Protein AF-A0A6I8MDW6-F1 (afdb_monomer)

Radius of gyration: 25.39 Å; Cα contacts (8 Å, |Δi|>4): 39; chains: 1; bounding box: 53×23×76 Å

Structure (mmCIF, N/CA/C/O backbone):
data_AF-A0A6I8MDW6-F1
#
_entry.id   AF-A0A6I8MDW6-F1
#
loop_
_atom_site.group_PDB
_atom_site.id
_atom_site.type_symbol
_atom_site.label_atom_id
_atom_site.label_alt_id
_atom_site.label_comp_id
_atom_site.label_asym_id
_atom_site.label_entity_id
_atom_site.label_seq_id
_atom_site.pdbx_PDB_ins_code
_atom_site.Cartn_x
_atom_site.Cartn_y
_atom_site.Cartn_z
_atom_site.occupancy
_atom_site.B_iso_or_equiv
_atom_site.auth_seq_id
_atom_site.auth_comp_id
_atom_site.auth_asym_id
_atom_site.auth_atom_id
_atom_site.pdbx_PDB_model_num
ATOM 1 N N . MET A 1 1 ? -5.4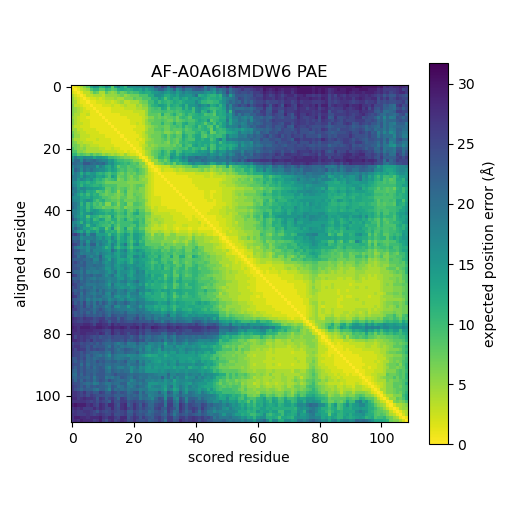21 3.902 45.586 1.00 56.09 1 MET A N 1
ATOM 2 C CA . MET A 1 1 ? -6.301 3.358 44.524 1.00 56.09 1 MET A CA 1
ATOM 3 C C . MET A 1 1 ? -6.238 1.841 44.574 1.00 56.09 1 MET A C 1
ATOM 5 O O . MET A 1 1 ? -5.150 1.319 44.782 1.00 56.09 1 MET A O 1
ATOM 9 N N . ARG A 1 2 ? -7.372 1.138 44.441 1.00 75.50 2 ARG A N 1
ATOM 10 C CA . ARG A 1 2 ? -7.376 -0.334 44.366 1.00 75.50 2 ARG A CA 1
ATOM 11 C C . ARG A 1 2 ? -6.655 -0.783 43.093 1.00 75.50 2 ARG A C 1
ATOM 13 O O . ARG A 1 2 ? -6.828 -0.157 42.050 1.00 75.50 2 ARG A O 1
ATOM 20 N N . ARG A 1 3 ? -5.858 -1.850 43.189 1.00 76.69 3 ARG A N 1
ATOM 21 C CA . ARG A 1 3 ? -5.236 -2.487 42.024 1.00 76.69 3 ARG A CA 1
ATOM 22 C C . ARG A 1 3 ? -6.350 -3.058 41.147 1.00 76.69 3 ARG A C 1
ATOM 24 O O . ARG A 1 3 ? -7.195 -3.794 41.646 1.00 76.69 3 ARG A O 1
ATOM 31 N N . ILE A 1 4 ? -6.365 -2.681 39.874 1.00 80.81 4 ILE A N 1
ATOM 32 C CA . ILE A 1 4 ? -7.264 -3.254 38.871 1.00 80.81 4 ILE A CA 1
ATOM 33 C C . ILE A 1 4 ? -6.388 -4.132 37.986 1.00 80.81 4 ILE A C 1
ATOM 35 O O . ILE A 1 4 ? -5.512 -3.624 37.289 1.00 80.81 4 ILE A O 1
ATOM 39 N N . GLU A 1 5 ? -6.587 -5.443 38.066 1.00 87.94 5 GLU A N 1
ATOM 40 C CA . GLU A 1 5 ? -5.922 -6.406 37.191 1.00 87.94 5 GLU A CA 1
ATOM 41 C C . GLU A 1 5 ? -6.829 -6.662 35.989 1.00 87.94 5 GLU A C 1
ATOM 43 O O . GLU A 1 5 ? -7.996 -7.012 36.146 1.00 87.94 5 GLU A O 1
ATOM 48 N N . LEU A 1 6 ? -6.304 -6.411 34.790 1.00 90.12 6 LEU A N 1
ATOM 49 C CA . LEU A 1 6 ? -7.021 -6.588 33.532 1.00 90.12 6 LEU A CA 1
ATOM 50 C C . LEU A 1 6 ? -6.537 -7.865 32.847 1.00 90.12 6 LEU A C 1
ATOM 52 O O . LEU A 1 6 ? -5.336 -8.138 32.801 1.00 90.12 6 LEU A O 1
ATOM 56 N N . SER A 1 7 ? -7.459 -8.615 32.254 1.00 88.31 7 SER A N 1
ATOM 57 C CA . SER A 1 7 ? -7.112 -9.683 31.320 1.00 88.31 7 SER A CA 1
ATOM 58 C C . SER A 1 7 ? -6.509 -9.110 30.032 1.00 88.31 7 SER A C 1
ATOM 60 O O . SER A 1 7 ? -6.722 -7.949 29.675 1.00 88.31 7 SER A O 1
ATOM 62 N N . MET A 1 8 ? -5.802 -9.946 29.269 1.00 87.44 8 MET A N 1
ATOM 63 C CA . MET A 1 8 ? -5.134 -9.536 28.026 1.00 87.44 8 MET A CA 1
ATOM 64 C C . MET A 1 8 ? -6.070 -8.804 27.041 1.00 87.44 8 MET A C 1
ATOM 66 O O . MET A 1 8 ? -5.703 -7.789 26.453 1.00 87.44 8 MET A O 1
ATOM 70 N N . ASN A 1 9 ? -7.316 -9.266 26.895 1.00 79.94 9 ASN A N 1
ATOM 71 C CA . ASN A 1 9 ? -8.295 -8.638 26.000 1.00 79.94 9 ASN A CA 1
ATOM 72 C C . ASN A 1 9 ? -8.786 -7.276 26.510 1.00 79.94 9 ASN A C 1
ATOM 74 O O . ASN A 1 9 ? -9.106 -6.390 25.713 1.00 79.94 9 ASN A O 1
ATOM 78 N N . GLU A 1 10 ? -8.880 -7.106 27.825 1.00 80.38 10 GLU A N 1
ATOM 79 C CA . GLU A 1 10 ? -9.276 -5.843 28.447 1.00 80.38 10 GLU A CA 1
ATOM 80 C C . GLU A 1 10 ? -8.155 -4.811 28.346 1.00 80.38 10 GLU A C 1
ATOM 82 O O . GLU A 1 10 ? -8.438 -3.652 28.045 1.00 80.38 10 GLU A O 1
ATOM 87 N N . ILE A 1 11 ? -6.896 -5.246 28.476 1.00 87.00 11 ILE A N 1
ATOM 88 C CA . ILE A 1 11 ? -5.712 -4.415 28.224 1.00 87.00 11 ILE A CA 1
ATOM 89 C C . ILE A 1 11 ? -5.737 -3.879 26.788 1.00 87.00 11 ILE A C 1
ATOM 91 O O . ILE A 1 11 ? -5.658 -2.669 26.595 1.00 87.00 11 ILE A O 1
ATOM 95 N N . ILE A 1 12 ? -5.946 -4.736 25.781 1.00 81.38 12 ILE A N 1
ATOM 96 C CA . ILE A 1 12 ? -5.988 -4.315 24.366 1.00 81.38 12 ILE A CA 1
ATOM 97 C C . ILE A 1 12 ? -7.087 -3.265 24.119 1.00 81.38 12 ILE A C 1
ATOM 99 O O . ILE A 1 12 ? -6.865 -2.270 23.419 1.00 81.38 12 ILE A O 1
ATOM 103 N N . LYS A 1 13 ? -8.282 -3.458 24.697 1.00 74.88 13 LYS A N 1
ATOM 104 C CA . LYS A 1 13 ? -9.386 -2.487 24.594 1.00 74.88 13 LYS A CA 1
ATOM 105 C C . LYS A 1 13 ? -9.026 -1.167 25.274 1.00 74.88 13 LYS A C 1
ATOM 107 O O . LYS A 1 13 ? -9.210 -0.110 24.672 1.00 74.88 13 LYS A O 1
ATOM 112 N N . TYR A 1 14 ? -8.497 -1.235 26.495 1.00 86.19 14 TYR A N 1
ATOM 113 C CA . TYR A 1 14 ? -8.068 -0.070 27.259 1.00 86.19 14 TYR A CA 1
ATOM 114 C C . TYR A 1 14 ? -7.002 0.731 26.506 1.00 86.19 14 TYR A C 1
ATOM 116 O O . TYR A 1 14 ? -7.183 1.928 26.306 1.00 86.19 14 TYR A O 1
ATOM 124 N N . GLU A 1 15 ? -5.949 0.084 26.005 1.00 82.62 15 GLU A N 1
ATOM 125 C CA . GLU A 1 15 ? -4.874 0.743 25.255 1.00 82.62 15 GLU A CA 1
ATOM 126 C C . GLU A 1 15 ? -5.366 1.395 23.960 1.00 82.62 15 GLU A C 1
ATOM 128 O O . GLU A 1 15 ? -4.919 2.487 23.604 1.00 82.62 15 GLU A O 1
ATOM 133 N N . THR A 1 16 ? -6.316 0.760 23.268 1.00 80.00 16 THR A N 1
ATOM 134 C CA . THR A 1 16 ? -6.904 1.308 22.038 1.00 80.00 16 THR A CA 1
ATOM 135 C C . THR A 1 16 ? -7.677 2.597 22.321 1.00 80.00 16 THR A C 1
ATOM 137 O O . THR A 1 16 ? -7.495 3.594 21.620 1.00 80.00 16 THR A O 1
ATOM 140 N N . ILE A 1 17 ? -8.515 2.603 23.363 1.00 79.19 17 ILE A N 1
ATOM 141 C CA . ILE A 1 17 ? -9.282 3.790 23.764 1.00 79.19 17 ILE A CA 1
ATOM 142 C C . ILE A 1 17 ? -8.358 4.868 24.339 1.00 79.19 17 ILE A C 1
ATOM 144 O O . ILE A 1 17 ? -8.465 6.028 23.948 1.00 79.19 17 ILE A O 1
ATOM 148 N N . LYS A 1 18 ? -7.407 4.486 25.198 1.00 83.00 18 LYS A N 1
ATOM 149 C CA . LYS A 1 18 ? -6.401 5.382 25.775 1.00 83.00 18 LYS A CA 1
ATOM 150 C C . LYS A 1 18 ? -5.635 6.124 24.678 1.00 83.00 18 LYS A C 1
ATOM 152 O O . LYS A 1 18 ? -5.593 7.348 24.710 1.00 83.00 18 LYS A O 1
ATOM 157 N N . LYS A 1 19 ? -5.146 5.423 23.646 1.00 81.38 19 LYS A N 1
ATOM 158 C CA . LYS A 1 19 ? -4.481 6.055 22.491 1.00 81.38 19 LYS A CA 1
ATOM 159 C C . LYS A 1 19 ? -5.377 7.031 21.732 1.00 81.38 19 LYS A C 1
ATOM 161 O O . LYS A 1 19 ? -4.894 8.089 21.337 1.00 81.38 19 LYS A O 1
ATOM 166 N N . LEU A 1 20 ? -6.650 6.697 21.505 1.00 77.69 20 LEU A N 1
ATOM 167 C CA . LEU A 1 20 ? -7.588 7.596 20.818 1.00 77.69 20 LEU A CA 1
ATOM 168 C C . LEU A 1 20 ? -7.791 8.907 21.589 1.00 77.69 20 LEU A C 1
ATOM 170 O O . LEU A 1 20 ? -7.870 9.966 20.969 1.00 77.69 20 LEU A O 1
ATOM 174 N N . VAL A 1 21 ? -7.835 8.829 22.920 1.00 71.88 21 VAL A N 1
ATOM 175 C CA . VAL A 1 21 ? -7.988 9.988 23.808 1.00 71.88 21 VAL A CA 1
ATOM 176 C C . VAL A 1 21 ? -6.685 10.788 23.911 1.00 71.88 21 VAL A C 1
ATOM 178 O O . VAL A 1 21 ? -6.696 11.994 23.690 1.00 71.88 21 VAL A O 1
ATOM 181 N N . GLU A 1 22 ? -5.553 10.132 24.185 1.00 78.81 22 GLU A N 1
ATOM 182 C CA . GLU A 1 22 ? -4.247 10.784 24.388 1.00 78.81 22 GLU A CA 1
ATOM 183 C C . GLU A 1 22 ? -3.725 11.493 23.137 1.00 78.81 22 GLU A C 1
ATOM 185 O O . GLU A 1 22 ? -3.132 12.563 23.231 1.00 78.81 22 GLU A O 1
ATOM 190 N N . THR A 1 23 ? -3.954 10.921 21.953 1.00 75.75 23 THR A N 1
ATOM 191 C CA . THR A 1 23 ? -3.508 11.534 20.690 1.00 75.75 23 THR A CA 1
ATOM 192 C C . THR A 1 23 ? -4.470 12.596 20.161 1.00 75.75 23 THR A C 1
ATOM 194 O O . THR A 1 23 ? -4.252 13.105 19.062 1.00 75.75 23 THR A O 1
ATOM 197 N N . ASN A 1 24 ? -5.531 12.917 20.919 1.00 63.09 24 ASN A N 1
ATOM 198 C CA . ASN A 1 24 ? -6.667 13.719 20.471 1.00 63.09 24 ASN A CA 1
ATOM 199 C C . ASN A 1 24 ? -7.094 13.293 19.057 1.00 63.09 24 ASN A C 1
ATOM 201 O O . ASN A 1 24 ? -7.157 14.108 18.136 1.00 63.09 24 ASN A O 1
ATOM 205 N N . GLY A 1 25 ? -7.228 11.972 18.869 1.00 57.62 25 GLY A N 1
ATOM 206 C CA . GLY A 1 25 ? -7.221 11.341 17.558 1.00 57.62 25 GLY A CA 1
ATOM 207 C C . GLY A 1 25 ? -8.166 12.063 16.605 1.00 57.62 25 GLY A C 1
ATOM 208 O O . GLY A 1 25 ? -9.357 12.167 16.882 1.00 57.62 25 GLY A O 1
ATOM 209 N N . ASN A 1 26 ? -7.634 12.550 15.478 1.00 64.94 26 ASN A N 1
ATOM 210 C CA . ASN A 1 26 ? -8.334 13.364 14.469 1.00 64.94 26 ASN A CA 1
ATOM 211 C C . ASN A 1 26 ? -9.440 12.598 13.702 1.00 64.94 26 ASN A C 1
ATOM 213 O O . ASN A 1 26 ? -9.677 12.815 12.512 1.00 64.94 26 ASN A O 1
ATOM 217 N N . LEU A 1 27 ? -10.114 11.649 14.346 1.00 71.44 27 LEU A N 1
ATOM 218 C CA . LEU A 1 27 ? -11.248 10.924 13.811 1.00 71.44 27 LEU A CA 1
ATOM 219 C C . LEU A 1 27 ? -12.518 11.555 14.365 1.00 71.44 27 LEU A C 1
ATOM 221 O O . LEU A 1 27 ? -12.841 11.434 15.540 1.00 71.44 27 LEU A O 1
ATOM 225 N N . SER A 1 28 ? -13.277 12.196 13.481 1.00 78.50 28 SER A N 1
ATOM 226 C CA . SER A 1 28 ? -14.616 12.668 13.827 1.00 78.50 28 SER A CA 1
ATOM 227 C C . SER A 1 28 ? -15.494 11.522 14.362 1.00 78.50 28 SER A C 1
ATOM 229 O O . SER A 1 28 ? -15.346 10.370 13.938 1.00 78.50 28 SER A O 1
ATOM 231 N N . LEU A 1 29 ? -16.483 11.842 15.208 1.00 82.31 29 LEU A N 1
ATOM 232 C CA . LEU A 1 29 ? -17.511 10.887 15.663 1.00 82.31 29 LEU A CA 1
ATOM 233 C C . LEU A 1 29 ? -18.147 10.122 14.493 1.00 82.31 29 LEU A C 1
ATOM 235 O O . LEU A 1 29 ? -18.371 8.913 14.568 1.00 82.31 29 LEU A O 1
ATOM 239 N N . ARG A 1 30 ? -18.361 10.814 13.369 1.00 84.12 30 ARG A N 1
ATOM 240 C CA . ARG A 1 30 ? -18.857 10.224 12.122 1.00 84.12 30 ARG A CA 1
ATOM 241 C C . ARG A 1 30 ? -17.939 9.115 11.609 1.00 84.12 30 ARG A C 1
ATOM 243 O O . ARG A 1 30 ? -18.432 8.087 11.149 1.00 84.12 30 ARG A O 1
ATOM 250 N N . THR A 1 31 ? -16.621 9.302 11.659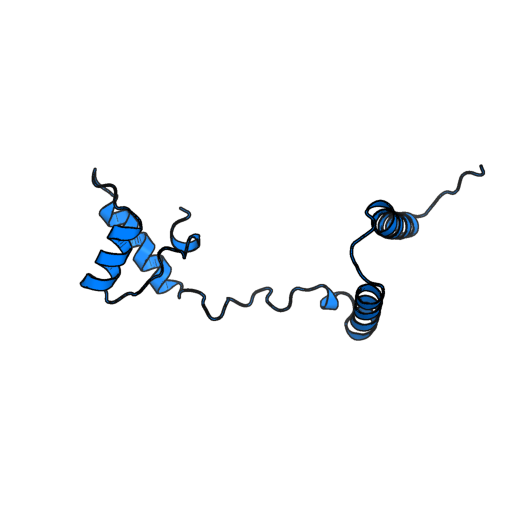 1.00 85.62 31 THR A N 1
ATOM 251 C CA . THR A 1 31 ? -15.660 8.287 11.207 1.00 85.62 31 THR A CA 1
ATOM 252 C C . THR A 1 31 ? -15.743 7.040 12.079 1.00 85.62 31 THR A C 1
ATOM 254 O O . THR A 1 31 ? -15.842 5.936 11.546 1.00 85.62 31 THR A O 1
ATOM 257 N N . VAL A 1 32 ? -15.805 7.210 13.400 1.00 85.69 32 VAL A N 1
ATOM 258 C CA . VAL A 1 32 ? -15.952 6.095 14.347 1.00 85.69 32 VAL A CA 1
ATOM 259 C C . VAL A 1 32 ? -17.259 5.333 14.102 1.00 85.69 32 VAL A C 1
ATOM 261 O O . VAL A 1 32 ? -17.240 4.113 13.943 1.00 85.69 32 VAL A O 1
ATOM 264 N N . GLN A 1 33 ? -18.387 6.034 13.966 1.00 90.00 33 GLN A N 1
ATOM 265 C CA . GLN A 1 33 ? -19.686 5.413 13.675 1.00 90.00 33 GLN A CA 1
ATOM 266 C C . GLN A 1 33 ? -19.689 4.640 12.346 1.00 90.00 33 GLN A C 1
ATOM 268 O O . GLN A 1 33 ? -20.244 3.541 12.270 1.00 90.00 33 GLN A O 1
ATOM 273 N N . ARG A 1 34 ? -19.031 5.168 11.304 1.00 91.06 34 ARG A N 1
ATOM 274 C CA . ARG A 1 34 ? -18.880 4.469 10.015 1.00 91.06 34 ARG A CA 1
ATOM 275 C C . ARG A 1 34 ? -18.056 3.191 10.148 1.00 91.06 34 ARG A C 1
ATOM 277 O O . ARG A 1 34 ? -18.434 2.187 9.550 1.00 91.06 34 ARG A O 1
ATOM 284 N N . LEU A 1 35 ? -16.976 3.213 10.930 1.00 89.81 35 LEU A N 1
ATOM 285 C CA . LEU A 1 35 ? -16.158 2.024 11.187 1.00 89.81 35 LEU A CA 1
ATOM 286 C C . LEU A 1 35 ? -16.939 0.965 11.976 1.00 89.81 35 LEU A C 1
ATOM 288 O O . LEU A 1 35 ? -16.891 -0.206 11.610 1.00 89.81 35 LEU A O 1
ATOM 292 N N . ILE A 1 36 ? -17.720 1.365 12.988 1.00 89.25 36 ILE A N 1
ATOM 293 C CA . ILE A 1 36 ? -18.588 0.448 13.749 1.00 89.25 36 ILE A CA 1
ATOM 294 C C . ILE A 1 36 ? -19.626 -0.203 12.830 1.00 89.25 36 ILE A C 1
ATOM 296 O O . ILE A 1 36 ? -19.783 -1.423 12.857 1.00 89.25 36 ILE A O 1
ATOM 300 N N . LYS A 1 37 ? -20.324 0.590 12.005 1.00 94.31 37 LYS A N 1
ATOM 301 C CA . LYS A 1 37 ? -21.316 0.067 11.053 1.00 94.31 37 LYS A CA 1
ATOM 302 C C . LYS A 1 37 ? -20.679 -0.930 10.083 1.00 94.31 37 LYS A C 1
ATOM 304 O O . LYS A 1 37 ? -21.158 -2.050 9.955 1.00 94.31 37 LYS A O 1
ATOM 309 N N . ALA A 1 38 ? -19.566 -0.553 9.460 1.00 88.25 38 ALA A N 1
ATOM 310 C CA . ALA A 1 38 ? -18.877 -1.406 8.500 1.00 88.25 38 ALA A CA 1
ATOM 311 C C . ALA A 1 38 ? -18.318 -2.690 9.151 1.00 88.25 38 ALA A C 1
ATOM 313 O O . ALA A 1 38 ? -18.351 -3.756 8.537 1.00 88.25 38 ALA A O 1
ATOM 314 N N . TYR A 1 39 ? -17.848 -2.633 10.402 1.00 93.62 39 TYR A N 1
ATOM 315 C CA . TYR A 1 39 ? -17.436 -3.828 11.146 1.00 93.62 39 TYR A CA 1
ATOM 316 C C . TYR A 1 39 ? -18.615 -4.762 11.445 1.00 93.62 39 TYR A C 1
ATOM 318 O O . TYR A 1 39 ? -18.475 -5.972 11.314 1.00 93.62 39 TYR A O 1
ATOM 326 N N . LYS A 1 40 ? -19.791 -4.226 11.798 1.00 90.88 40 LYS A N 1
ATOM 327 C CA . LYS A 1 40 ? -20.999 -5.046 11.992 1.00 90.88 40 LYS A CA 1
ATOM 328 C C . LYS A 1 40 ? -21.442 -5.754 10.705 1.00 90.88 40 LYS A C 1
ATOM 330 O O . LYS A 1 40 ? -21.936 -6.868 10.784 1.00 90.88 40 LYS A O 1
ATOM 335 N N . GLU A 1 41 ? -21.253 -5.127 9.543 1.00 94.38 41 GLU A N 1
ATOM 336 C CA . GLU A 1 41 ? -21.647 -5.687 8.240 1.00 94.38 41 GLU A CA 1
ATOM 337 C C . GLU A 1 41 ? -20.645 -6.712 7.679 1.00 94.38 41 GLU A C 1
ATOM 339 O O . GLU A 1 41 ? -21.060 -7.693 7.072 1.00 94.38 41 GLU A O 1
ATOM 344 N N . LYS A 1 42 ? -19.331 -6.475 7.830 1.00 88.44 42 LYS A N 1
ATOM 345 C CA . LYS A 1 42 ? -18.272 -7.245 7.130 1.00 88.44 42 LYS A CA 1
ATOM 346 C C . LYS A 1 42 ? -17.167 -7.780 8.044 1.00 88.44 42 LYS A C 1
ATOM 348 O O . LYS A 1 42 ? -16.166 -8.320 7.577 1.00 88.44 42 LYS A O 1
ATOM 353 N N . GLY A 1 43 ? -17.283 -7.575 9.352 1.00 90.62 43 GLY A N 1
ATOM 354 C CA . GLY A 1 43 ? -16.258 -7.956 10.319 1.00 90.62 43 GLY A CA 1
ATOM 355 C C . GLY A 1 43 ? -14.901 -7.312 10.022 1.00 90.62 43 GLY A C 1
ATOM 356 O O . GLY A 1 43 ? -14.798 -6.132 9.676 1.00 90.62 43 GLY A O 1
ATOM 357 N N . LYS A 1 44 ? -13.833 -8.105 10.155 1.00 88.12 44 LYS A N 1
ATOM 358 C CA . LYS A 1 44 ? -12.444 -7.649 9.977 1.00 88.12 44 LYS A CA 1
ATOM 359 C C . LYS A 1 44 ? -12.132 -7.182 8.549 1.00 88.12 44 LYS A C 1
ATOM 361 O O . LYS A 1 44 ? -11.237 -6.355 8.376 1.00 88.12 44 LYS A O 1
ATOM 366 N N . GLU A 1 45 ? -12.872 -7.651 7.543 1.00 86.38 45 GLU A N 1
ATOM 367 C CA . GLU A 1 45 ? -12.642 -7.296 6.134 1.00 86.38 45 GLU A CA 1
ATOM 368 C C . GLU A 1 45 ? -12.829 -5.801 5.858 1.00 86.38 45 GLU A C 1
ATOM 370 O O . GLU A 1 45 ? -12.207 -5.254 4.951 1.00 86.38 45 GLU A O 1
ATOM 375 N N . THR A 1 46 ? -13.615 -5.103 6.682 1.00 86.56 46 THR A N 1
ATOM 376 C CA . THR A 1 46 ? -13.801 -3.645 6.604 1.00 86.56 46 THR A CA 1
ATOM 377 C C . THR 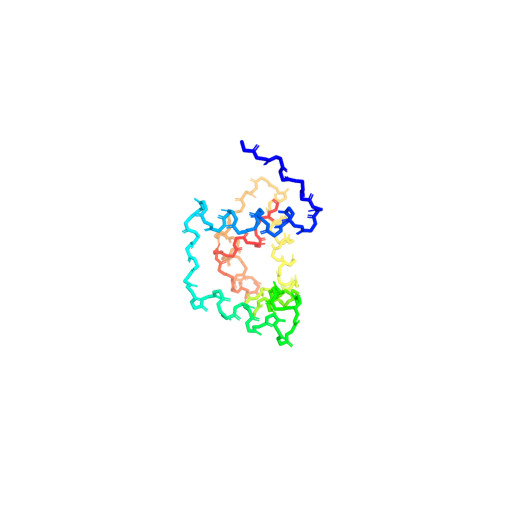A 1 46 ? -12.494 -2.857 6.684 1.00 86.56 46 THR A C 1
ATOM 379 O O . THR A 1 46 ? -12.397 -1.766 6.120 1.00 86.5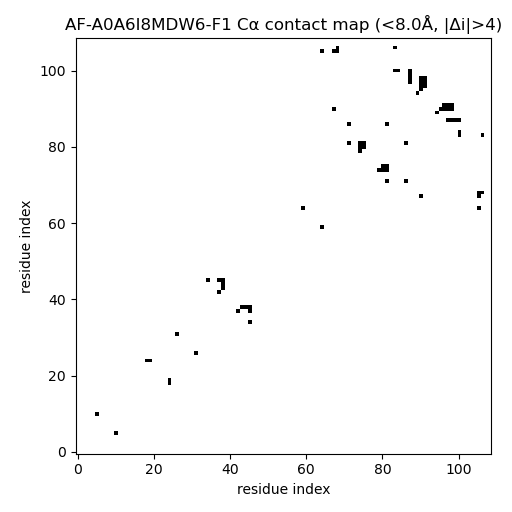6 46 THR A O 1
ATOM 382 N N . PHE A 1 47 ? -11.482 -3.401 7.358 1.00 85.25 47 PHE A N 1
ATOM 383 C CA . PHE A 1 47 ? -10.178 -2.757 7.504 1.00 85.25 47 PHE A CA 1
ATOM 384 C C . PHE A 1 47 ? -9.183 -3.179 6.413 1.00 85.25 47 PHE A C 1
ATOM 386 O O . PHE A 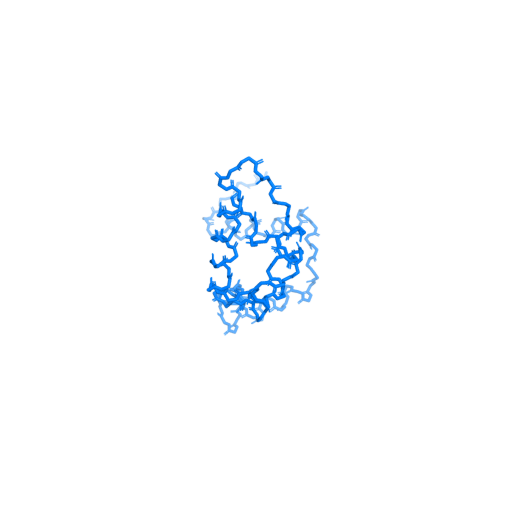1 47 ? -8.066 -2.658 6.355 1.00 85.25 47 PHE A O 1
ATOM 393 N N . ALA A 1 48 ? -9.564 -4.103 5.524 1.00 86.44 48 ALA A N 1
ATOM 394 C CA . ALA A 1 48 ? -8.759 -4.440 4.364 1.00 86.44 48 ALA A CA 1
ATOM 395 C C . ALA A 1 48 ? -8.827 -3.306 3.330 1.00 86.44 48 ALA A C 1
ATOM 397 O O . ALA A 1 48 ? -9.890 -2.798 2.970 1.00 86.44 48 ALA A O 1
ATOM 398 N N . HIS A 1 49 ? -7.663 -2.902 2.821 1.00 82.62 49 HIS A N 1
ATOM 399 C CA . HIS A 1 49 ? -7.591 -1.898 1.770 1.00 82.62 49 HIS A CA 1
ATOM 400 C C . HIS A 1 49 ? -8.221 -2.452 0.484 1.00 82.62 49 HIS A C 1
ATOM 402 O O . HIS A 1 49 ? -7.760 -3.467 -0.032 1.00 82.62 49 HIS A O 1
ATOM 408 N N . LYS A 1 50 ? -9.223 -1.768 -0.080 1.00 78.19 50 LYS A N 1
ATOM 409 C CA . LYS A 1 50 ? -9.956 -2.248 -1.273 1.00 78.19 50 LYS A CA 1
ATOM 410 C C . LYS A 1 50 ? -9.065 -2.474 -2.500 1.00 78.19 50 LYS A C 1
ATOM 412 O O . LYS A 1 50 ? -9.341 -3.351 -3.302 1.00 78.19 50 LYS A O 1
ATOM 417 N N . ASN A 1 51 ? -7.973 -1.716 -2.614 1.00 81.12 51 ASN A N 1
ATOM 418 C CA . ASN A 1 51 ? -6.990 -1.875 -3.698 1.00 81.12 51 ASN A CA 1
ATOM 419 C C . ASN A 1 51 ? -5.826 -2.817 -3.334 1.00 81.12 51 ASN A C 1
ATOM 421 O O . ASN A 1 51 ? -4.791 -2.794 -3.998 1.00 81.12 51 ASN A O 1
ATOM 425 N N . ARG A 1 52 ? -5.918 -3.593 -2.246 1.00 80.06 52 ARG A N 1
ATOM 426 C CA . ARG A 1 52 ? -4.876 -4.570 -1.903 1.00 80.06 52 ARG A CA 1
ATOM 427 C C . ARG A 1 52 ? -4.844 -5.651 -2.987 1.00 80.06 52 ARG A C 1
ATOM 429 O O . ARG A 1 52 ? -5.872 -6.227 -3.308 1.00 80.06 52 ARG A O 1
ATOM 436 N N . GLY A 1 53 ? -3.671 -5.882 -3.573 1.00 81.31 53 GLY A N 1
ATOM 437 C CA . GLY A 1 53 ? -3.480 -6.850 -4.661 1.00 81.31 53 GLY A CA 1
ATOM 438 C C . GLY A 1 53 ? -3.953 -6.380 -6.042 1.00 81.31 53 GLY A C 1
ATOM 439 O O . GLY A 1 53 ? -3.596 -6.999 -7.039 1.00 81.31 53 GLY A O 1
ATOM 440 N N . VAL A 1 54 ? -4.683 -5.264 -6.131 1.00 85.62 54 VAL A N 1
ATOM 441 C CA . VAL A 1 54 ? -5.137 -4.706 -7.408 1.00 85.62 54 VAL A CA 1
ATOM 442 C C . VAL A 1 54 ? -4.107 -3.683 -7.899 1.00 85.62 54 VAL A C 1
ATOM 444 O O . VAL A 1 54 ? -3.879 -2.674 -7.221 1.00 85.62 54 VAL A O 1
ATOM 447 N N . PRO A 1 55 ? -3.456 -3.901 -9.057 1.00 81.56 55 PRO A N 1
ATOM 448 C CA . PRO A 1 55 ? -2.554 -2.908 -9.619 1.00 81.56 55 PRO A CA 1
ATOM 449 C C . PRO A 1 55 ? -3.323 -1.634 -9.991 1.00 81.56 55 PRO A C 1
ATOM 451 O O . PRO A 1 55 ? -4.490 -1.673 -10.372 1.00 81.56 55 PRO A O 1
ATOM 454 N N . SER A 1 56 ? -2.656 -0.480 -9.905 1.00 81.44 56 SER A N 1
ATOM 455 C CA . SER A 1 56 ? -3.228 0.772 -10.413 1.00 81.44 56 SER A CA 1
ATOM 456 C C . SER A 1 56 ? -3.603 0.623 -11.890 1.00 81.44 56 SER A C 1
ATOM 458 O O . SER A 1 56 ? -2.840 0.039 -12.656 1.00 81.44 56 SER A O 1
ATOM 460 N N . LYS A 1 57 ? -4.702 1.251 -12.321 1.00 83.62 57 LYS A N 1
ATOM 461 C CA . LYS A 1 57 ? -5.056 1.357 -13.749 1.00 83.62 57 LYS A CA 1
ATOM 462 C C . LYS A 1 57 ? -3.955 2.028 -14.576 1.00 83.62 57 LYS A C 1
ATOM 464 O O . LYS A 1 57 ? -3.792 1.734 -15.749 1.00 83.62 57 LYS A O 1
ATOM 469 N N . SER A 1 58 ? -3.179 2.912 -13.949 1.00 82.31 58 SER A N 1
ATOM 470 C CA . SER A 1 58 ? -2.030 3.590 -14.557 1.00 82.31 58 SER A CA 1
ATOM 471 C C . SER A 1 58 ? -0.702 2.839 -14.383 1.00 82.31 58 SER A C 1
ATOM 473 O O . SER A 1 58 ? 0.362 3.405 -14.662 1.00 82.31 58 SER A O 1
ATOM 475 N N . LYS A 1 59 ? -0.725 1.593 -13.878 1.00 83.56 59 LYS A N 1
ATOM 476 C CA . LYS A 1 59 ? 0.482 0.770 -13.729 1.00 83.56 59 LYS A CA 1
ATOM 477 C C . LYS A 1 59 ? 1.090 0.559 -15.118 1.00 83.56 59 LYS A C 1
ATOM 479 O O . LYS A 1 59 ? 0.422 0.089 -16.029 1.00 83.56 59 LYS A O 1
ATOM 484 N N . THR A 1 60 ? 2.368 0.903 -15.267 1.00 83.19 60 THR A N 1
ATOM 485 C CA . THR A 1 60 ? 3.125 0.547 -16.471 1.00 83.19 60 THR A CA 1
ATOM 486 C C . THR A 1 60 ? 3.156 -0.981 -16.598 1.00 83.19 60 THR A C 1
ATOM 488 O O . THR A 1 60 ? 3.508 -1.630 -15.609 1.00 83.19 60 THR A O 1
ATOM 491 N N . PRO A 1 61 ? 2.817 -1.548 -17.768 1.00 87.06 61 PRO A N 1
ATOM 492 C CA . PRO A 1 61 ? 2.942 -2.979 -18.024 1.00 87.06 61 PRO A CA 1
ATOM 493 C C . PRO A 1 61 ? 4.336 -3.513 -17.671 1.00 87.06 61 PRO A C 1
ATOM 495 O O . PRO A 1 61 ? 5.344 -2.832 -17.885 1.00 87.06 61 PRO A O 1
ATOM 498 N N . ASP A 1 62 ? 4.400 -4.724 -17.113 1.00 86.62 62 ASP A N 1
ATOM 499 C CA . ASP A 1 62 ? 5.659 -5.278 -16.600 1.00 86.62 62 ASP A CA 1
ATOM 500 C C . ASP A 1 62 ? 6.673 -5.553 -17.733 1.00 86.62 62 ASP A C 1
ATOM 502 O O . ASP A 1 62 ? 7.870 -5.364 -17.535 1.00 86.62 62 ASP A O 1
ATOM 506 N N . ASN A 1 63 ? 6.211 -5.869 -18.949 1.00 88.12 63 ASN A N 1
ATOM 507 C CA . ASN A 1 63 ? 7.060 -5.988 -20.144 1.00 88.12 63 ASN A CA 1
ATOM 508 C C . ASN A 1 63 ? 7.756 -4.663 -20.505 1.00 88.12 63 ASN A C 1
ATOM 510 O O . ASN A 1 63 ? 8.968 -4.641 -20.700 1.00 88.12 63 ASN A O 1
ATOM 514 N N . ILE A 1 64 ? 7.018 -3.547 -20.528 1.00 86.12 64 ILE A N 1
ATOM 515 C CA . ILE A 1 64 ? 7.573 -2.212 -20.795 1.00 86.12 64 ILE A CA 1
ATOM 516 C C . ILE A 1 64 ? 8.543 -1.818 -19.684 1.00 86.12 64 ILE A C 1
ATOM 518 O O . ILE A 1 64 ? 9.610 -1.275 -19.956 1.00 86.12 64 ILE A O 1
ATOM 522 N N . LYS A 1 65 ? 8.207 -2.122 -18.424 1.00 85.62 65 LYS A N 1
ATOM 523 C CA . LYS A 1 65 ? 9.115 -1.890 -17.298 1.00 85.62 65 LYS A CA 1
ATOM 524 C C . LYS A 1 65 ? 10.434 -2.644 -17.490 1.00 85.62 65 LYS A C 1
ATOM 526 O O . LYS A 1 65 ? 11.486 -2.027 -17.368 1.00 85.62 65 LYS A O 1
ATOM 531 N N . ASN A 1 66 ? 10.385 -3.934 -17.806 1.00 87.62 66 ASN A N 1
ATOM 532 C CA . ASN A 1 66 ? 11.586 -4.749 -17.991 1.00 87.62 66 ASN A CA 1
ATOM 533 C C . ASN A 1 66 ? 12.427 -4.266 -19.180 1.00 87.62 66 ASN A C 1
ATOM 535 O O . ASN A 1 66 ? 13.634 -4.101 -19.030 1.00 87.62 66 ASN A O 1
ATOM 539 N N . LEU A 1 67 ? 11.788 -3.924 -20.303 1.00 87.50 67 LEU A N 1
ATOM 540 C CA . LEU A 1 67 ? 12.466 -3.355 -21.469 1.00 87.50 67 LEU A CA 1
ATOM 541 C C . LEU A 1 67 ? 13.217 -2.059 -21.123 1.00 87.50 67 LEU A C 1
ATOM 543 O O . LEU A 1 67 ? 14.389 -1.904 -21.458 1.00 87.50 67 LEU A O 1
ATOM 547 N N . VAL A 1 68 ? 12.570 -1.138 -20.400 1.00 85.56 68 VAL A N 1
ATOM 548 C CA . VAL A 1 68 ? 13.198 0.119 -19.954 1.00 85.56 68 VAL A CA 1
ATOM 549 C C . VAL A 1 68 ? 14.407 -0.154 -19.052 1.00 85.56 68 VAL A C 1
ATOM 551 O O . VAL A 1 68 ? 15.434 0.511 -19.188 1.00 85.56 68 VAL A O 1
ATOM 554 N N . ILE A 1 69 ? 14.310 -1.141 -18.157 1.00 85.69 69 ILE A N 1
ATOM 555 C CA . ILE A 1 69 ? 15.402 -1.546 -17.260 1.00 85.69 69 ILE A CA 1
ATOM 556 C C . ILE A 1 69 ? 16.588 -2.113 -18.048 1.00 85.69 69 ILE A C 1
ATOM 558 O O . ILE A 1 69 ? 17.733 -1.747 -17.781 1.00 85.69 69 ILE A O 1
ATOM 562 N N . GLU A 1 70 ? 16.335 -2.998 -19.008 1.00 87.38 70 GLU A N 1
ATOM 563 C CA . GLU A 1 70 ? 17.381 -3.602 -19.838 1.00 87.38 70 GLU A CA 1
ATOM 564 C C . GLU A 1 70 ? 18.102 -2.564 -20.692 1.00 87.38 70 GLU A C 1
ATOM 566 O O . GLU A 1 70 ? 19.334 -2.545 -20.722 1.00 87.38 70 GLU A O 1
ATOM 571 N N . LEU A 1 71 ? 17.355 -1.658 -21.328 1.00 84.81 71 LEU A N 1
ATOM 572 C CA . LEU A 1 71 ? 17.926 -0.557 -22.101 1.00 84.81 71 LEU A CA 1
ATOM 573 C C . LEU A 1 71 ? 18.772 0.349 -21.210 1.00 84.81 71 LEU A C 1
ATOM 575 O O . LEU A 1 71 ? 19.922 0.633 -21.543 1.00 84.81 71 LEU A O 1
ATOM 579 N N . PHE A 1 72 ? 18.251 0.737 -20.045 1.00 83.88 72 PHE A N 1
ATOM 580 C CA . PHE A 1 72 ? 19.003 1.545 -19.090 1.00 83.88 72 PHE A CA 1
ATOM 581 C C . PHE A 1 72 ? 20.313 0.865 -18.671 1.00 83.88 72 PHE A C 1
ATOM 583 O O . PHE A 1 72 ? 21.367 1.501 -18.696 1.00 83.88 72 PHE A O 1
ATOM 590 N N . LYS A 1 73 ? 20.283 -0.434 -18.354 1.00 84.56 73 LYS A N 1
ATOM 591 C CA . LYS A 1 73 ? 21.493 -1.209 -18.038 1.00 84.56 73 LYS A CA 1
ATOM 592 C C . LYS A 1 73 ? 22.459 -1.278 -19.220 1.00 84.56 73 LYS A C 1
ATOM 594 O O . LYS A 1 73 ? 23.655 -1.110 -19.021 1.00 84.56 73 LYS A O 1
ATOM 599 N N . LYS A 1 74 ? 21.963 -1.504 -20.440 1.00 84.44 74 LYS A N 1
ATOM 600 C CA . LYS A 1 74 ? 22.779 -1.583 -21.662 1.00 84.44 74 LYS A CA 1
ATOM 601 C C . LYS A 1 74 ? 23.519 -0.272 -21.931 1.00 84.44 74 LYS A C 1
ATOM 603 O O . LYS A 1 74 ? 24.711 -0.314 -22.219 1.00 84.44 74 LYS A O 1
ATOM 608 N N . TYR A 1 75 ? 22.837 0.867 -21.809 1.00 79.31 75 TYR A N 1
ATOM 609 C CA . TYR A 1 75 ? 23.440 2.184 -22.036 1.00 79.31 75 TYR A CA 1
ATOM 610 C C . TYR A 1 75 ? 24.451 2.574 -20.951 1.00 79.31 75 TYR A C 1
ATOM 612 O O . TYR A 1 75 ? 25.481 3.152 -21.276 1.00 79.31 75 TYR A O 1
ATOM 620 N N . ASN A 1 76 ? 24.205 2.193 -19.693 1.00 77.31 76 ASN A N 1
ATOM 621 C CA . ASN A 1 76 ? 25.105 2.467 -18.565 1.00 77.31 76 ASN A CA 1
ATOM 622 C C . ASN A 1 76 ? 26.167 1.373 -18.323 1.00 77.31 76 ASN A C 1
ATOM 624 O O . ASN A 1 76 ? 26.873 1.418 -17.321 1.00 77.31 76 ASN A O 1
ATOM 628 N N . LYS A 1 77 ? 26.289 0.367 -19.204 1.00 74.69 77 LYS A N 1
ATOM 629 C CA . LYS A 1 77 ? 27.301 -0.703 -19.080 1.00 74.69 77 LYS A CA 1
ATOM 630 C C . LYS A 1 77 ? 28.729 -0.215 -19.402 1.00 74.69 77 LYS A C 1
ATOM 632 O O . LYS A 1 77 ? 29.683 -0.933 -19.127 1.00 74.69 77 LYS A O 1
ATOM 637 N N . GLY A 1 78 ? 28.884 0.980 -19.981 1.00 67.00 78 G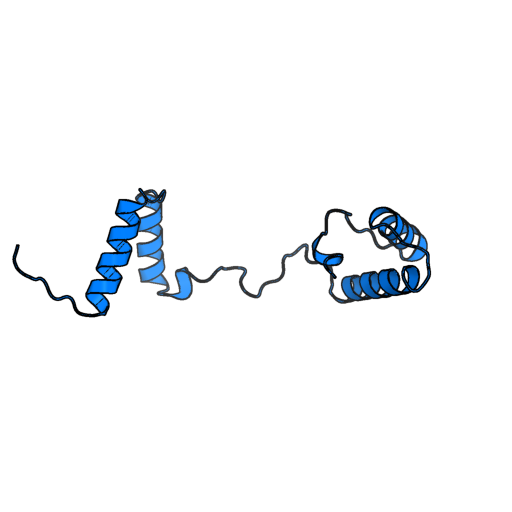LY A N 1
ATOM 638 C CA . GLY A 1 78 ? 30.173 1.649 -20.221 1.00 67.00 78 GLY A CA 1
ATOM 639 C C . GLY A 1 78 ? 30.306 2.962 -19.437 1.00 67.00 78 GLY A C 1
ATOM 640 O O . GLY A 1 78 ? 29.450 3.284 -18.623 1.00 67.00 78 GLY A O 1
ATOM 641 N N . SER A 1 79 ? 31.335 3.769 -19.717 1.00 60.41 79 SER A N 1
ATOM 642 C CA . SER A 1 79 ? 31.577 5.066 -19.041 1.00 60.41 79 SER A CA 1
ATOM 643 C C . SER A 1 79 ? 30.537 6.164 -19.332 1.00 60.41 79 SER A C 1
ATOM 645 O O . SER A 1 79 ? 30.712 7.306 -18.914 1.00 60.41 79 SER A O 1
ATOM 647 N N . MET A 1 80 ? 29.466 5.855 -20.066 1.00 64.38 80 MET A N 1
ATOM 648 C CA . MET A 1 80 ? 28.391 6.794 -20.368 1.00 64.38 80 MET A CA 1
ATOM 649 C C . MET A 1 80 ? 27.293 6.671 -19.311 1.00 64.38 80 MET A C 1
ATOM 651 O O . MET A 1 80 ? 26.575 5.676 -19.270 1.00 64.38 80 MET A O 1
ATOM 655 N N . VAL A 1 81 ? 27.143 7.700 -18.476 1.00 69.75 81 VAL A N 1
ATOM 656 C CA . VAL A 1 81 ? 26.049 7.781 -17.501 1.00 69.75 81 VAL A CA 1
ATOM 657 C C . VAL A 1 81 ? 24.852 8.459 -18.158 1.00 69.75 81 VAL A C 1
ATOM 659 O O . VAL A 1 81 ? 24.848 9.667 -18.409 1.00 69.75 81 VAL A O 1
ATOM 662 N N . LEU A 1 82 ? 23.823 7.677 -18.463 1.00 75.12 82 LEU A N 1
ATOM 663 C CA . LEU A 1 82 ? 22.607 8.166 -19.093 1.00 75.12 82 LEU A CA 1
ATOM 664 C C . LEU A 1 82 ? 21.635 8.690 -18.028 1.00 75.12 82 LEU A C 1
ATOM 666 O O . LEU A 1 82 ? 21.180 7.950 -17.155 1.00 75.12 82 LEU A O 1
ATOM 670 N N . SER A 1 83 ? 21.278 9.973 -18.112 1.00 79.88 83 SER A N 1
ATOM 671 C CA . SER A 1 83 ? 20.256 10.549 -17.235 1.00 79.88 83 SER A CA 1
ATOM 672 C C . SER A 1 83 ? 18.860 9.999 -17.565 1.00 79.88 83 SER A C 1
ATOM 674 O O . SER A 1 83 ? 18.575 9.607 -18.698 1.00 79.88 83 SER A O 1
ATOM 676 N N . VAL A 1 84 ? 17.942 10.042 -16.594 1.00 76.12 84 VAL A N 1
ATOM 677 C CA . VAL A 1 84 ? 16.537 9.624 -16.788 1.00 76.12 84 VAL A CA 1
ATOM 678 C C . VAL A 1 84 ? 15.836 10.435 -17.889 1.00 76.12 84 VAL A C 1
ATOM 680 O O . VAL A 1 84 ? 14.956 9.910 -18.570 1.00 76.12 84 VAL A O 1
ATOM 683 N N . LYS A 1 85 ? 16.225 11.704 -18.090 1.00 80.50 85 LYS A N 1
ATOM 684 C CA . LYS A 1 85 ? 15.690 12.545 -19.173 1.00 80.50 85 LYS A CA 1
ATOM 685 C C . LYS A 1 85 ? 16.131 12.013 -20.536 1.00 80.50 85 LYS A C 1
ATOM 687 O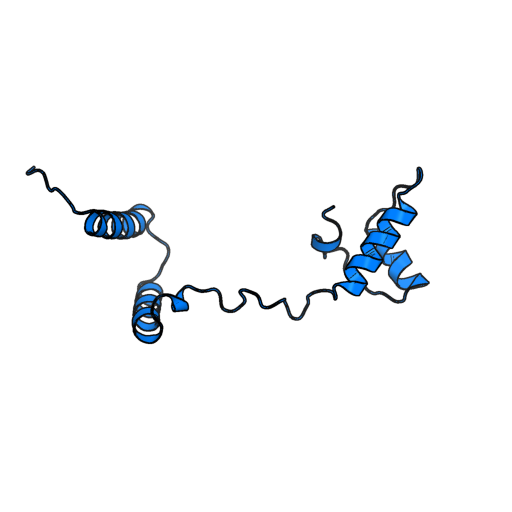 O . LYS A 1 85 ? 15.277 11.699 -21.352 1.00 80.50 85 LYS A O 1
ATOM 692 N N . HIS A 1 86 ? 17.433 11.791 -20.713 1.00 81.06 86 HIS A N 1
ATOM 693 C CA . HIS A 1 86 ? 17.983 11.272 -21.968 1.00 81.06 86 HIS A CA 1
ATOM 694 C C . HIS A 1 86 ? 17.442 9.877 -22.305 1.00 81.06 86 HIS A C 1
ATOM 696 O O . HIS A 1 86 ? 17.177 9.578 -23.465 1.00 81.06 86 HIS A O 1
ATOM 702 N N . LEU A 1 87 ? 17.218 9.025 -21.298 1.00 82.06 87 LEU A N 1
ATOM 703 C CA . LEU A 1 87 ? 16.585 7.726 -21.524 1.00 82.06 87 LEU A CA 1
ATOM 704 C C . LEU A 1 87 ? 15.153 7.870 -22.054 1.00 82.06 87 LEU A C 1
ATOM 706 O O . LEU A 1 87 ? 14.762 7.117 -22.940 1.00 82.06 87 LEU A O 1
ATOM 710 N N . LYS A 1 88 ? 14.364 8.810 -21.521 1.00 85.12 88 LYS A N 1
ATOM 711 C CA . LYS A 1 88 ? 13.000 9.057 -22.004 1.00 85.12 88 LYS A CA 1
ATOM 712 C C . LYS A 1 88 ? 13.002 9.451 -23.482 1.00 85.12 88 LYS A C 1
ATOM 714 O O . LYS A 1 88 ? 12.168 8.939 -24.223 1.00 85.12 88 LYS A O 1
ATOM 719 N N . ASP A 1 89 ? 13.923 10.320 -23.886 1.00 84.50 89 ASP A N 1
ATOM 720 C CA . ASP A 1 89 ? 14.016 10.787 -25.271 1.00 84.50 89 ASP A CA 1
ATOM 721 C C . ASP A 1 89 ? 14.376 9.617 -26.204 1.00 84.50 89 ASP A C 1
ATOM 723 O O . ASP A 1 89 ? 13.664 9.354 -27.170 1.00 84.50 89 ASP A O 1
ATOM 727 N N . ILE A 1 90 ? 15.363 8.796 -25.825 1.00 85.19 90 ILE A N 1
ATOM 728 C CA . ILE A 1 90 ? 15.741 7.580 -26.570 1.00 85.19 90 ILE A CA 1
ATOM 729 C C . ILE A 1 90 ? 14.585 6.574 -26.670 1.00 85.19 90 ILE A C 1
ATOM 731 O O . ILE A 1 90 ? 14.388 5.952 -27.714 1.00 85.19 90 ILE A O 1
ATOM 735 N N . LEU A 1 91 ? 13.822 6.385 -25.590 1.00 86.19 91 LEU A N 1
ATOM 736 C CA . LEU A 1 91 ? 12.664 5.488 -25.580 1.00 86.19 91 LEU A CA 1
ATOM 737 C C . LEU A 1 91 ? 11.559 5.967 -26.521 1.00 86.19 91 LEU A C 1
ATOM 739 O O . LEU A 1 91 ? 10.905 5.138 -27.152 1.00 86.19 91 LEU A O 1
ATOM 743 N N . PHE A 1 92 ? 11.363 7.278 -26.628 1.00 87.81 92 PHE A N 1
ATOM 744 C CA . PHE A 1 92 ? 10.395 7.850 -27.550 1.00 87.81 92 PHE A CA 1
ATOM 745 C C . PHE A 1 92 ? 10.873 7.731 -29.002 1.00 87.81 92 PHE A C 1
ATOM 747 O O . PHE A 1 92 ? 10.137 7.219 -29.837 1.00 87.81 92 PHE A O 1
ATOM 754 N N . GLU A 1 93 ? 12.120 8.112 -29.285 1.00 87.00 93 GLU A N 1
ATOM 755 C CA . GLU A 1 93 ? 12.681 8.125 -30.643 1.00 87.00 93 GLU A CA 1
ATOM 756 C C . GLU A 1 93 ? 12.874 6.728 -31.245 1.00 87.00 93 GLU A C 1
ATOM 758 O O . GLU A 1 93 ? 12.619 6.527 -32.429 1.00 87.00 93 GLU A O 1
ATOM 763 N N . LYS A 1 94 ? 13.360 5.759 -30.456 1.00 86.19 94 LYS A N 1
ATOM 764 C CA . LYS A 1 94 ? 13.758 4.434 -30.974 1.00 86.19 94 LYS A CA 1
ATOM 765 C C . LYS A 1 94 ? 12.739 3.332 -30.736 1.00 86.19 94 LYS A C 1
ATOM 767 O O . LYS A 1 94 ? 12.811 2.294 -31.388 1.00 86.19 94 LYS A O 1
ATOM 772 N N . HIS A 1 95 ? 11.857 3.518 -29.760 1.00 82.69 95 HIS A N 1
ATOM 773 C CA . HIS A 1 95 ? 10.925 2.481 -29.326 1.00 82.69 95 HIS A CA 1
ATOM 774 C C . HIS A 1 95 ? 9.466 2.954 -29.305 1.00 82.69 95 HIS A C 1
ATOM 776 O O . HIS A 1 95 ? 8.598 2.145 -28.993 1.00 82.69 95 HIS A O 1
ATOM 782 N N . GLU A 1 96 ? 9.187 4.230 -29.612 1.00 85.12 96 GLU A N 1
ATOM 783 C CA . GLU A 1 96 ? 7.849 4.845 -29.543 1.00 85.12 96 GLU A CA 1
ATOM 784 C C . GLU A 1 96 ? 7.190 4.712 -28.153 1.00 85.12 96 GLU A C 1
ATOM 786 O O . GLU A 1 96 ? 5.968 4.759 -27.987 1.00 85.12 96 GLU A O 1
ATOM 791 N N . ILE A 1 97 ? 8.007 4.567 -27.103 1.00 83.88 97 ILE A N 1
ATOM 792 C CA . ILE A 1 97 ? 7.537 4.397 -25.727 1.00 83.88 97 ILE A CA 1
ATOM 793 C C . ILE A 1 97 ? 7.522 5.758 -25.031 1.00 83.88 97 ILE A C 1
ATOM 795 O O . ILE A 1 97 ? 8.550 6.279 -24.598 1.00 83.88 97 ILE A O 1
ATOM 799 N N . SER A 1 98 ? 6.323 6.302 -24.821 1.00 83.31 98 SER A N 1
ATOM 800 C CA . SER A 1 98 ? 6.138 7.520 -24.027 1.00 83.31 98 SER A CA 1
ATOM 801 C C . SER A 1 98 ? 6.046 7.207 -22.528 1.00 83.31 98 SER A C 1
ATOM 803 O O . SER A 1 98 ? 5.062 6.643 -22.037 1.00 83.31 98 SER A O 1
ATOM 805 N N . ILE A 1 99 ? 7.073 7.598 -21.764 1.00 78.75 99 ILE A N 1
ATOM 806 C CA . ILE A 1 99 ? 7.066 7.530 -20.295 1.00 78.75 99 ILE A CA 1
ATOM 807 C C . ILE A 1 99 ? 7.222 8.908 -19.653 1.00 78.75 99 ILE A C 1
ATOM 809 O O . ILE A 1 99 ? 7.971 9.765 -20.110 1.00 78.75 99 ILE A O 1
ATOM 813 N N . SER A 1 100 ? 6.537 9.121 -18.529 1.00 77.00 100 SER A N 1
ATOM 814 C CA . SER A 1 100 ? 6.770 10.297 -17.689 1.00 77.00 100 SER A CA 1
ATOM 815 C C . SER A 1 100 ? 8.049 10.117 -16.869 1.00 77.00 100 SER A C 1
ATOM 817 O O . SER A 1 100 ? 8.241 9.078 -16.233 1.00 77.00 100 SER A O 1
ATOM 819 N N . THR A 1 101 ? 8.877 11.163 -16.814 1.00 68.25 101 THR A N 1
ATOM 820 C CA . THR A 1 101 ? 10.078 11.240 -15.962 1.00 68.25 101 THR A CA 1
ATOM 821 C C . THR A 1 101 ? 9.750 11.127 -14.469 1.00 68.25 101 THR A C 1
ATOM 823 O O . THR A 1 101 ? 10.596 10.728 -13.675 1.00 68.25 101 THR A O 1
ATOM 826 N N . THR A 1 102 ? 8.505 11.414 -14.074 1.00 65.62 102 THR A N 1
ATOM 827 C CA . THR A 1 102 ? 8.031 11.358 -12.683 1.00 65.62 102 THR A CA 1
ATOM 828 C C . THR A 1 102 ? 7.712 9.933 -12.216 1.00 65.62 102 THR A C 1
ATOM 830 O O . THR A 1 102 ? 7.452 9.722 -11.029 1.00 65.62 102 THR A O 1
ATOM 833 N N . LYS A 1 103 ? 7.752 8.918 -13.098 1.00 64.19 103 LYS A N 1
ATOM 834 C CA . LYS A 1 103 ? 7.570 7.501 -12.726 1.00 64.19 103 LYS A CA 1
ATOM 835 C C . LYS A 1 103 ? 8.799 6.961 -11.971 1.00 64.19 103 LYS A C 1
ATOM 837 O O . LYS A 1 103 ? 9.460 6.026 -12.409 1.00 64.19 103 LYS A O 1
ATOM 842 N N . ARG A 1 104 ? 9.057 7.511 -10.781 1.00 53.25 104 ARG A N 1
ATOM 843 C CA . ARG A 1 104 ? 10.187 7.217 -9.879 1.00 53.25 104 ARG A CA 1
ATOM 844 C C . ARG A 1 104 ? 10.356 5.715 -9.594 1.00 53.25 104 ARG A C 1
ATOM 846 O O . ARG A 1 104 ? 11.466 5.220 -9.494 1.00 53.25 104 ARG A O 1
ATOM 853 N N . LYS A 1 105 ? 9.249 4.958 -9.571 1.00 55.50 105 LYS A N 1
ATOM 854 C CA . LYS A 1 105 ? 9.234 3.495 -9.367 1.00 55.50 105 LYS A CA 1
ATOM 855 C C . LYS A 1 105 ? 9.837 2.667 -10.514 1.00 55.50 105 LYS A C 1
ATOM 857 O O . LYS A 1 105 ? 10.023 1.469 -10.330 1.00 55.50 105 LYS A O 1
ATOM 862 N N . LEU A 1 106 ? 10.079 3.256 -11.688 1.00 54.19 106 LEU A N 1
ATOM 863 C CA . LEU A 1 106 ? 10.760 2.576 -12.798 1.00 54.19 106 LEU A CA 1
ATOM 864 C C . LEU A 1 106 ? 12.289 2.621 -12.661 1.00 54.19 106 LEU A C 1
ATOM 866 O O . LEU A 1 106 ? 12.953 1.775 -13.243 1.00 54.19 106 LEU A O 1
ATOM 870 N N . PHE A 1 107 ? 12.820 3.577 -11.890 1.00 52.59 107 PHE A N 1
ATOM 871 C CA . PHE A 1 107 ? 14.252 3.898 -11.824 1.00 52.59 107 PHE A CA 1
ATOM 872 C C . PHE A 1 107 ? 14.870 3.719 -10.432 1.00 52.59 107 PHE A C 1
ATOM 874 O O . PHE A 1 107 ? 16.046 4.010 -10.251 1.00 52.59 107 PHE A O 1
ATOM 881 N N . ASN A 1 108 ? 14.090 3.258 -9.450 1.00 47.59 108 ASN A N 1
ATOM 882 C CA . ASN A 1 108 ? 14.626 2.805 -8.169 1.00 47.59 108 ASN A CA 1
ATOM 883 C C . ASN A 1 108 ? 15.249 1.420 -8.395 1.00 47.59 108 ASN A C 1
ATOM 885 O O . ASN A 1 108 ? 14.538 0.413 -8.336 1.00 47.59 108 ASN A O 1
ATOM 889 N N . PHE A 1 109 ? 16.532 1.417 -8.746 1.00 48.31 109 PHE A N 1
ATOM 890 C CA . PHE A 1 109 ? 17.392 0.241 -8.831 1.00 48.31 109 PHE A CA 1
ATOM 891 C C . PHE A 1 109 ? 18.108 0.011 -7.507 1.00 48.31 109 PHE A C 1
ATOM 893 O O . P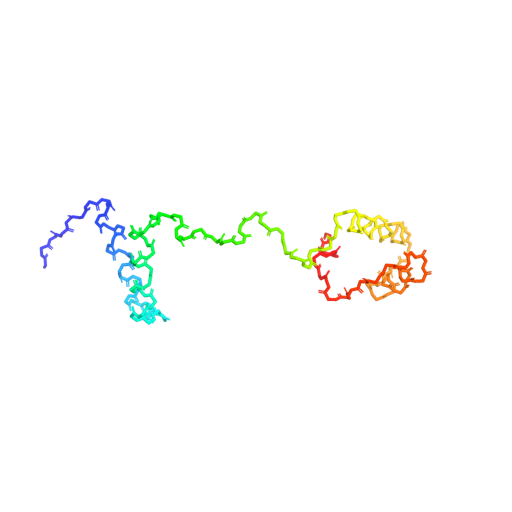HE A 1 109 ? 18.487 1.025 -6.879 1.00 48.31 109 PHE A O 1
#

Solvent-accessible surface area (backbone atoms only — not comparable to full-atom values): 6900 Å² total; per-residue (Å²): 130,83,89,80,88,70,56,76,72,54,46,55,52,48,52,54,52,48,48,44,60,75,65,63,43,94,63,52,72,68,54,55,53,51,51,53,52,40,32,75,76,52,44,76,60,60,76,52,63,90,61,66,94,53,78,60,93,82,56,76,53,67,68,61,51,50,51,54,47,52,51,52,50,63,58,46,72,54,97,46,83,74,50,71,66,61,49,38,53,50,32,36,76,77,64,70,43,88,66,67,86,82,55,57,85,77,71,74,123

Organism: NCBI:txid1130046

Nearest PDB structures (foldseek):
  8ea4-assembly1_X  TM=4.022E-01  e=7.807E-02  Scytonema hofmannii
  7svw-assembly1_B  TM=3.802E-01  e=1.184E-01  [Scytonema hofmanni] UTEX 2349
  8rkv-assembly1_R  TM=3.810E-01  e=1.501E-01  Scytonema hofmannii
  8ea4-assembly1_W  TM=3.868E-01  e=1.501E-01  Scytonema hofmannii

Mean predicted aligned error: 12.46 Å

Secondary structure (DSSP, 8-state):
----PPPHHHHHHHHHHHHHHHTT----HHHHHHHHHHHHHHGGGGGS-TTTTPPPTTPPPHHHHHHHHHHHHHHTTSS----HHHHHHHHHHHH-----TT-GGGT--

pLDDT: mean 79.9, std 10.14, range [47.59, 94.38]

Foldseek 3Di:
DDDDDDDPVRVVVCVVVVCCVVVVPPQDPVN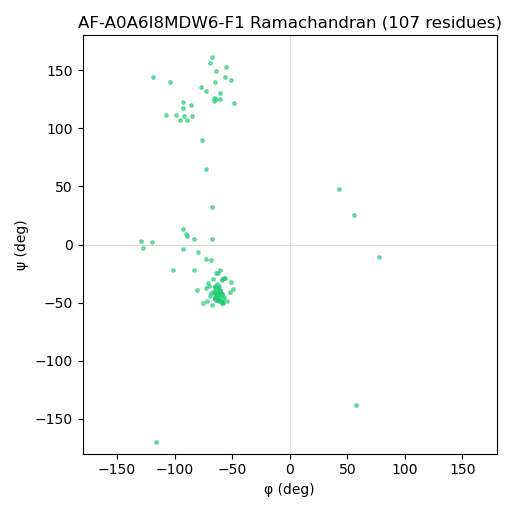VVVLVVQCVVPNPCSPPDPCVVPDDPPDDDVVVLVVLVVVCCVQVVDPDNADLVNSQVCCCPPPVDHDDSPPVVSPPD

Sequence (109 aa):
MRRIELSMNEIIKYETIKKLVETNGNLSLRTVQRLIKAYKEKGKETFAHKNRGVPSKSKTPDNIKNLVIELFKKYNKGSMVLSVKHLKDILFEKHEISISTTKRKLFNF